Protein AF-A0A6V7K295-F1 (afdb_monomer_lite)

Radius of gyration: 16.19 Å; chains: 1; bounding box: 48×36×44 Å

Sequence (125 aa):
MDQLDNEYKKRPIVDDESVIKLVKKLYGFNVKSVKELNGYDDKNSLVICDEDFNNPNVEFVNKDGYVLKIMNSIDSRDIGLVEGQNEMMLYLQQQGVSCSVPVKNLEGNYYSLEILGEEDASKNV

pLDDT: mean 88.7, std 17.99, range [34.47, 98.44]

Organism: NCBI:txid1563983

Foldseek 3Di:
DPPPPPPDLQEDDDDPVRVQVCCCVWAFWHFPDWDWDDDDNKTKIFTATDQDGDAPQDDTADRSGDIDIGGTPPVLPVVVVVVVVQVVQVVCVVVVHDDDHQGATNVRDSDDDDDPDDPDPPPDD

InterPro domains:
  IPR011009 Protein kinase-like domain superfamily [SSF56112] (14-112)
  IPR050249 Pseudomonas-type Homoserine Kinase [PTHR21064] (2-118)

Structure (mmCIF, N/CA/C/O backbone):
data_AF-A0A6V7K295-F1
#
_entry.id   AF-A0A6V7K295-F1
#
loop_
_atom_site.group_PDB
_atom_site.id
_atom_site.type_symbol
_atom_site.label_atom_id
_atom_site.label_alt_id
_atom_site.label_comp_id
_atom_site.label_asym_id
_atom_site.label_entity_id
_atom_site.label_seq_id
_atom_site.pdbx_PDB_ins_code
_atom_site.Cartn_x
_atom_site.Cartn_y
_atom_site.Cartn_z
_atom_site.occupancy
_atom_site.B_iso_or_equiv
_atom_site.auth_seq_id
_atom_site.auth_comp_id
_atom_site.auth_asym_id
_atom_site.auth_atom_id
_atom_site.pdbx_PDB_model_num
ATOM 1 N N . MET A 1 1 ? 33.537 3.771 -18.036 1.00 47.03 1 MET A N 1
ATOM 2 C CA . MET A 1 1 ? 33.056 3.531 -16.663 1.00 47.03 1 MET A CA 1
ATOM 3 C C . MET A 1 1 ? 31.535 3.693 -16.669 1.00 47.03 1 MET A C 1
ATOM 5 O O . MET A 1 1 ? 31.023 4.400 -15.834 1.00 47.03 1 MET A O 1
ATOM 9 N N . ASP A 1 2 ? 30.844 3.081 -17.649 1.00 51.16 2 ASP A N 1
ATOM 10 C CA . ASP A 1 2 ? 29.454 3.435 -18.029 1.00 51.16 2 ASP A CA 1
ATOM 11 C C . ASP A 1 2 ? 28.689 2.251 -18.667 1.00 51.16 2 ASP A C 1
ATOM 13 O O . ASP A 1 2 ? 27.789 2.421 -1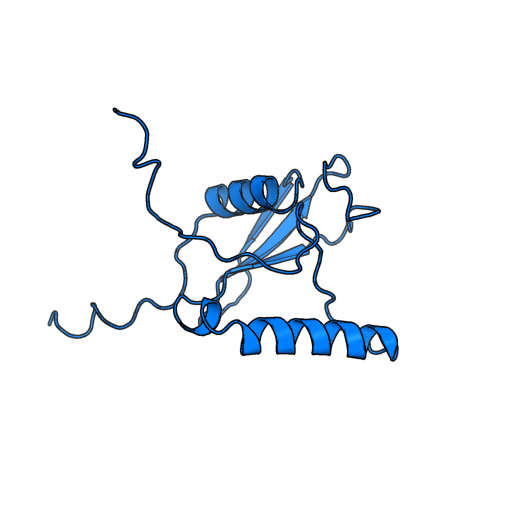9.482 1.00 51.16 2 ASP A O 1
ATOM 17 N N . GLN A 1 3 ? 29.067 1.010 -18.346 1.00 40.03 3 GLN A N 1
ATOM 18 C CA . GLN A 1 3 ? 28.335 -0.188 -18.801 1.00 40.03 3 GLN A CA 1
ATOM 19 C C . GLN A 1 3 ? 27.816 -1.056 -17.644 1.00 40.03 3 GLN A C 1
ATOM 21 O O . GLN A 1 3 ? 27.147 -2.048 -17.893 1.00 40.03 3 GLN A O 1
ATOM 26 N N . LEU A 1 4 ? 28.073 -0.666 -16.389 1.00 43.94 4 LEU A N 1
ATOM 27 C CA . LEU A 1 4 ? 27.568 -1.349 -15.187 1.00 43.94 4 LEU A CA 1
ATOM 28 C C . LEU A 1 4 ? 26.339 -0.657 -14.568 1.00 43.94 4 LEU A C 1
ATOM 30 O O . LEU A 1 4 ? 25.622 -1.280 -13.793 1.00 43.94 4 LEU A O 1
ATOM 34 N N . ASP A 1 5 ? 26.058 0.595 -14.939 1.00 45.16 5 ASP A N 1
ATOM 35 C CA . ASP A 1 5 ? 25.001 1.402 -14.307 1.00 45.16 5 ASP A CA 1
ATOM 36 C C . ASP A 1 5 ? 23.600 1.191 -14.904 1.00 45.16 5 ASP A C 1
ATOM 38 O O . ASP A 1 5 ? 22.606 1.546 -14.273 1.00 45.16 5 ASP A O 1
ATOM 42 N N . ASN A 1 6 ? 23.489 0.574 -16.086 1.00 46.88 6 ASN A N 1
ATOM 43 C CA . ASN A 1 6 ? 22.210 0.444 -16.800 1.00 46.88 6 ASN A CA 1
ATOM 44 C C . ASN A 1 6 ? 21.447 -0.867 -16.532 1.00 46.88 6 ASN A C 1
ATOM 46 O O . ASN A 1 6 ? 20.366 -1.059 -17.081 1.00 46.88 6 ASN A O 1
ATOM 50 N N . GLU A 1 7 ? 21.971 -1.760 -15.685 1.00 47.44 7 GLU A N 1
ATOM 51 C CA . GLU A 1 7 ? 21.375 -3.086 -15.434 1.00 47.44 7 GLU A CA 1
ATOM 52 C C . GLU A 1 7 ? 20.910 -3.298 -13.968 1.00 47.44 7 GLU A C 1
ATOM 54 O O . GLU A 1 7 ? 20.286 -4.309 -13.660 1.00 47.44 7 GLU A O 1
ATOM 59 N N . TYR A 1 8 ? 21.129 -2.350 -13.038 1.00 52.59 8 TYR A N 1
ATOM 60 C CA . TYR A 1 8 ? 21.048 -2.668 -11.594 1.00 52.59 8 TYR A CA 1
ATOM 61 C C . TYR A 1 8 ? 20.237 -1.735 -10.686 1.00 52.59 8 TYR A C 1
ATOM 63 O O . TYR A 1 8 ? 20.357 -1.834 -9.464 1.00 52.59 8 TYR A O 1
ATOM 71 N N . LYS A 1 9 ? 19.334 -0.890 -11.198 1.00 60.31 9 LYS A N 1
ATOM 72 C CA . LYS A 1 9 ? 18.391 -0.170 -10.314 1.00 60.31 9 LYS A CA 1
ATOM 73 C C . LYS A 1 9 ? 17.058 -0.909 -10.189 1.00 60.31 9 LYS A C 1
ATOM 75 O O . LYS A 1 9 ? 16.035 -0.494 -10.718 1.00 60.31 9 LYS A O 1
ATOM 80 N N . LYS A 1 10 ? 17.097 -2.050 -9.488 1.00 83.75 10 LYS A N 1
ATOM 81 C CA . LYS A 1 10 ? 15.905 -2.863 -9.173 1.00 83.75 10 LYS A CA 1
ATOM 82 C C . LYS A 1 10 ? 15.023 -2.196 -8.119 1.00 83.75 10 LYS A C 1
ATOM 84 O O . LYS A 1 10 ? 13.800 -2.291 -8.194 1.00 83.75 10 LYS A O 1
ATOM 89 N N . ARG A 1 11 ? 15.646 -1.512 -7.153 1.00 88.56 11 ARG A N 1
ATOM 90 C CA . ARG A 1 11 ? 14.939 -0.839 -6.063 1.00 88.56 11 ARG A CA 1
ATOM 91 C C . ARG A 1 11 ? 14.140 0.358 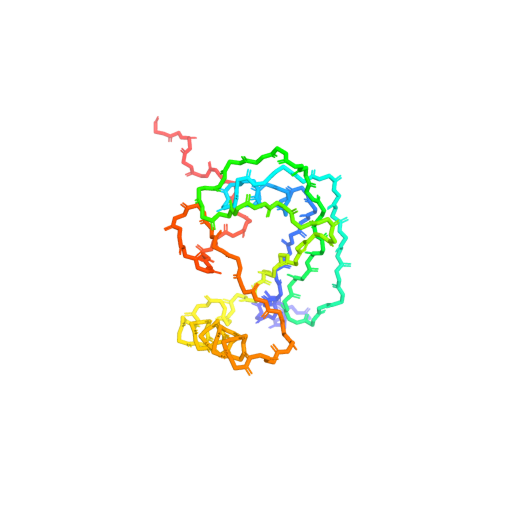-6.580 1.00 88.56 11 ARG A C 1
ATOM 93 O O . ARG A 1 11 ? 14.716 1.206 -7.267 1.00 88.56 11 ARG A O 1
ATOM 100 N N . PRO A 1 12 ? 12.853 0.475 -6.216 1.00 89.75 12 PRO A N 1
ATOM 101 C CA . PRO A 1 12 ? 12.023 1.584 -6.652 1.00 89.75 12 PRO A CA 1
ATOM 102 C C . PRO A 1 12 ? 12.500 2.896 -6.015 1.00 89.75 12 PRO A C 1
ATOM 104 O O . PRO A 1 12 ? 12.803 2.963 -4.820 1.00 89.75 12 PRO A O 1
ATOM 107 N N . ILE A 1 13 ? 12.550 3.953 -6.825 1.00 89.38 13 ILE A N 1
ATOM 108 C CA . ILE A 1 13 ? 12.849 5.317 -6.381 1.00 89.38 13 ILE A CA 1
ATOM 109 C C . ILE A 1 13 ? 11.525 6.060 -6.314 1.00 89.38 13 ILE A C 1
ATOM 111 O O . ILE A 1 13 ? 10.929 6.372 -7.339 1.00 89.38 13 ILE A O 1
ATOM 115 N N . VAL A 1 14 ? 11.055 6.294 -5.097 1.00 90.94 14 VAL A N 1
ATOM 116 C CA . VAL A 1 14 ? 9.747 6.890 -4.826 1.00 90.94 14 VAL A CA 1
ATOM 117 C C . VAL A 1 14 ? 9.930 7.859 -3.671 1.00 90.94 14 VAL A C 1
ATOM 119 O O . VAL A 1 14 ? 10.582 7.505 -2.684 1.00 90.94 14 VAL A O 1
ATOM 122 N N . ASP A 1 15 ? 9.417 9.074 -3.804 1.00 94.31 15 ASP A N 1
ATOM 123 C CA . ASP A 1 15 ? 9.407 10.064 -2.730 1.00 94.31 15 ASP A CA 1
ATOM 124 C C . ASP A 1 15 ? 8.163 9.919 -1.841 1.00 94.31 15 ASP A C 1
ATOM 126 O O . ASP A 1 15 ? 7.234 9.159 -2.134 1.00 94.31 15 ASP A O 1
ATOM 130 N N . ASP A 1 16 ? 8.154 10.635 -0.719 1.00 96.69 16 ASP A N 1
ATOM 131 C CA . ASP A 1 16 ? 7.054 10.562 0.242 1.00 96.69 16 ASP A CA 1
ATOM 132 C C . ASP A 1 16 ? 5.733 11.069 -0.360 1.00 96.69 16 ASP A C 1
ATOM 134 O O . ASP A 1 16 ? 4.671 10.536 -0.044 1.00 96.69 16 ASP A O 1
ATOM 138 N N . GLU A 1 17 ? 5.777 12.041 -1.279 1.00 96.31 17 GLU A N 1
ATOM 139 C CA . GLU A 1 17 ? 4.581 12.538 -1.969 1.00 96.31 17 GLU A CA 1
ATOM 140 C C . GLU A 1 17 ? 3.943 11.449 -2.840 1.00 96.31 17 GLU A C 1
ATOM 142 O O . GLU A 1 17 ? 2.727 11.240 -2.804 1.00 96.31 17 GLU A O 1
ATOM 147 N N . SER A 1 18 ? 4.756 10.703 -3.584 1.00 96.06 18 SER A N 1
ATOM 148 C CA . SER A 1 18 ? 4.298 9.578 -4.395 1.00 96.06 18 SER A CA 1
ATOM 149 C C . SER A 1 18 ? 3.764 8.440 -3.525 1.00 96.06 18 SER A C 1
ATOM 151 O O . SER A 1 18 ? 2.744 7.845 -3.869 1.00 96.06 18 SER A O 1
ATOM 153 N N . VAL A 1 19 ? 4.375 8.178 -2.362 1.00 97.75 19 VAL A N 1
ATOM 154 C CA . VAL A 1 19 ? 3.834 7.232 -1.366 1.00 97.75 19 VAL A CA 1
ATOM 155 C C . VAL A 1 19 ? 2.440 7.665 -0.905 1.00 97.75 19 VAL A C 1
ATOM 157 O O . VAL A 1 19 ? 1.517 6.851 -0.923 1.00 97.75 19 VAL A O 1
ATOM 160 N N . ILE A 1 20 ? 2.253 8.941 -0.553 1.00 98.19 20 ILE A N 1
ATOM 161 C CA . ILE A 1 20 ? 0.948 9.483 -0.140 1.00 98.19 20 ILE A CA 1
ATOM 162 C C . ILE A 1 20 ? -0.084 9.321 -1.263 1.00 98.19 20 ILE A C 1
ATOM 164 O O . ILE A 1 20 ? -1.193 8.837 -1.017 1.00 98.19 20 ILE A O 1
ATOM 168 N N . LYS A 1 21 ? 0.283 9.672 -2.504 1.00 97.50 21 LYS A N 1
ATOM 169 C CA . LYS A 1 21 ? -0.586 9.524 -3.683 1.00 97.50 21 LYS A CA 1
ATOM 170 C C . LYS A 1 21 ? -0.977 8.066 -3.919 1.00 97.50 21 LYS A C 1
ATOM 172 O O . LYS A 1 21 ? -2.154 7.798 -4.149 1.00 97.50 21 LYS A O 1
ATOM 177 N N . LEU A 1 22 ? -0.033 7.130 -3.823 1.00 98.06 22 LEU A N 1
ATOM 178 C CA . LEU A 1 22 ? -0.292 5.697 -3.988 1.00 98.06 22 LEU A CA 1
ATOM 179 C C . LEU A 1 22 ? -1.223 5.158 -2.902 1.00 98.06 22 LEU A C 1
ATOM 181 O O . LEU A 1 22 ? -2.198 4.482 -3.224 1.00 98.06 22 LEU A O 1
ATOM 185 N N . VAL A 1 23 ? -0.977 5.494 -1.632 1.00 98.25 23 VAL A N 1
ATOM 186 C CA . VAL A 1 23 ? -1.849 5.077 -0.522 1.00 98.25 23 VAL A CA 1
ATOM 187 C C . VAL A 1 23 ? -3.265 5.611 -0.723 1.00 98.25 23 VAL A C 1
ATOM 189 O O . VAL A 1 23 ? -4.230 4.853 -0.605 1.00 98.25 23 VAL A O 1
ATOM 192 N N . LYS A 1 24 ? -3.410 6.884 -1.104 1.00 98.12 24 LYS A N 1
ATOM 193 C CA . LYS A 1 24 ? -4.729 7.464 -1.361 1.00 98.12 24 LYS A CA 1
ATOM 194 C C . LYS A 1 24 ? -5.422 6.813 -2.558 1.00 98.12 24 LYS A C 1
ATOM 196 O O . LYS A 1 24 ? -6.596 6.465 -2.451 1.00 98.12 24 LYS A O 1
ATOM 201 N N . LYS A 1 25 ? -4.706 6.639 -3.674 1.00 97.94 25 LYS A N 1
ATOM 202 C CA . LYS A 1 25 ? -5.221 6.069 -4.930 1.00 97.94 25 LYS A CA 1
ATOM 203 C C . LYS A 1 25 ? -5.653 4.614 -4.762 1.00 97.94 25 LYS A C 1
ATOM 205 O O . LYS A 1 25 ? -6.729 4.255 -5.218 1.00 97.94 25 LYS A O 1
ATOM 210 N N . LEU A 1 26 ? -4.809 3.786 -4.148 1.00 98.38 26 LEU A N 1
ATOM 211 C CA . LEU A 1 26 ? -4.992 2.333 -4.122 1.00 98.38 26 LEU A CA 1
ATOM 212 C C . LEU A 1 26 ? -5.759 1.855 -2.895 1.00 98.38 26 LEU A C 1
ATOM 214 O O . LEU A 1 26 ? -6.468 0.859 -2.982 1.00 98.38 26 LEU A O 1
ATOM 218 N N . TYR A 1 27 ? -5.638 2.551 -1.763 1.00 98.25 27 TYR A N 1
ATOM 219 C CA . TYR A 1 27 ? -6.223 2.121 -0.491 1.00 98.25 27 TYR A CA 1
ATOM 220 C C . TYR A 1 27 ? -7.224 3.114 0.095 1.00 98.25 27 TYR A C 1
ATOM 222 O O . TYR A 1 27 ? -7.806 2.817 1.130 1.00 98.25 27 TYR A O 1
ATOM 230 N N . GLY A 1 28 ? -7.430 4.290 -0.506 1.00 98.00 28 GLY A N 1
ATOM 231 C CA . GLY A 1 28 ? -8.428 5.264 -0.050 1.00 98.00 28 GLY A CA 1
ATOM 232 C C . GLY A 1 28 ? -8.099 5.993 1.259 1.00 98.00 28 GLY A C 1
ATOM 233 O O . GLY A 1 28 ? -8.878 6.858 1.677 1.00 98.00 28 GLY A O 1
ATOM 234 N N . PHE A 1 29 ? -6.960 5.696 1.892 1.00 98.25 29 PHE A N 1
ATOM 235 C CA . PHE A 1 29 ? -6.544 6.323 3.147 1.00 98.25 29 PHE A CA 1
ATOM 236 C C . PHE A 1 29 ? -5.988 7.733 2.934 1.00 98.25 29 PHE A C 1
ATOM 238 O O . PHE A 1 29 ? -5.289 8.008 1.959 1.00 98.25 29 PHE A O 1
ATOM 245 N N . ASN A 1 30 ? -6.272 8.625 3.881 1.00 97.75 30 ASN A N 1
ATOM 246 C CA . ASN A 1 30 ? -5.603 9.918 3.995 1.00 97.75 30 ASN A CA 1
ATOM 247 C C . ASN A 1 30 ? -4.362 9.750 4.884 1.00 97.75 30 ASN A C 1
ATOM 249 O O . ASN A 1 30 ? -4.464 9.199 5.979 1.00 97.75 30 ASN A O 1
ATOM 253 N N . VAL A 1 31 ? -3.185 10.161 4.406 1.00 98.06 31 VAL A N 1
ATOM 254 C CA . VAL A 1 31 ? -1.906 9.964 5.110 1.00 98.06 31 VAL A CA 1
ATOM 255 C C . VAL A 1 31 ? -1.530 11.221 5.894 1.00 98.06 31 VAL A C 1
ATOM 257 O O . VAL A 1 31 ? -1.418 12.300 5.318 1.00 98.06 31 VAL A O 1
ATOM 260 N N . LYS A 1 32 ? -1.271 11.060 7.195 1.00 97.44 32 LYS A N 1
ATOM 261 C CA . LYS A 1 32 ? -0.758 12.096 8.105 1.00 97.44 32 LYS A CA 1
ATOM 262 C C . LYS A 1 32 ? 0.756 12.229 8.046 1.00 97.44 32 LYS A C 1
ATOM 264 O O . LYS A 1 32 ? 1.285 13.333 8.123 1.00 97.44 32 LYS A O 1
ATOM 269 N N . SER A 1 33 ? 1.461 11.102 7.989 1.00 97.88 33 SER A N 1
ATOM 270 C CA . SER A 1 33 ? 2.921 11.081 7.958 1.00 97.88 33 SER A CA 1
ATOM 271 C C . SER A 1 33 ? 3.456 9.839 7.263 1.00 97.88 33 SER A C 1
ATOM 273 O O . SER A 1 33 ? 2.824 8.780 7.259 1.00 97.88 33 SER A O 1
ATOM 275 N N . VAL A 1 34 ? 4.646 9.998 6.687 1.00 98.44 34 VAL A N 1
ATOM 276 C CA . VAL A 1 34 ? 5.421 8.941 6.043 1.00 98.44 34 VAL A CA 1
ATOM 277 C C . VAL A 1 34 ? 6.789 8.882 6.709 1.00 98.44 34 VAL A C 1
ATOM 279 O O . VAL A 1 34 ? 7.378 9.913 7.038 1.00 98.44 34 VAL A O 1
ATOM 282 N N . LYS A 1 35 ? 7.292 7.670 6.931 1.00 98.00 35 LYS A N 1
ATOM 283 C CA . LYS A 1 35 ? 8.667 7.427 7.362 1.00 98.00 35 LYS A CA 1
ATOM 284 C C . LYS A 1 35 ? 9.225 6.230 6.607 1.00 98.00 35 LYS A C 1
ATOM 286 O O . LYS A 1 35 ? 8.745 5.112 6.793 1.00 98.00 35 LYS A O 1
ATOM 291 N N . GLU A 1 36 ? 10.260 6.446 5.799 1.00 96.62 36 GLU A N 1
ATOM 292 C CA . GLU A 1 36 ? 10.984 5.342 5.166 1.00 96.62 36 GLU A CA 1
ATOM 293 C C . GLU A 1 36 ? 11.603 4.426 6.235 1.00 96.62 36 GLU A C 1
ATOM 295 O O . GLU A 1 36 ? 12.202 4.872 7.220 1.00 96.62 36 GLU A O 1
ATOM 300 N N . LEU A 1 37 ? 11.413 3.125 6.046 1.00 96.44 37 LEU A N 1
ATOM 301 C CA . LEU A 1 37 ? 11.999 2.062 6.846 1.00 96.44 37 LEU A CA 1
ATOM 302 C C . LEU A 1 37 ? 13.193 1.465 6.103 1.00 96.44 37 LEU A C 1
ATOM 304 O O . LEU A 1 37 ? 13.310 1.560 4.881 1.00 96.44 37 LEU A O 1
ATOM 308 N N . ASN A 1 38 ? 14.065 0.785 6.845 1.00 91.88 38 ASN A N 1
ATOM 309 C CA . ASN A 1 38 ? 15.168 0.056 6.236 1.00 91.88 38 ASN A CA 1
ATOM 310 C C . ASN A 1 38 ? 14.621 -0.992 5.251 1.00 91.88 38 ASN A C 1
ATOM 312 O O . ASN A 1 38 ? 13.799 -1.841 5.600 1.00 91.88 38 ASN A O 1
ATOM 316 N N . GLY A 1 39 ? 15.101 -0.925 4.016 1.00 85.06 39 GLY A N 1
ATOM 317 C CA . GLY A 1 39 ? 14.823 -1.875 2.948 1.00 85.06 39 GLY A CA 1
ATOM 318 C C . GLY A 1 39 ? 16.108 -2.134 2.177 1.00 85.06 39 GLY A C 1
ATOM 319 O O . GLY A 1 39 ? 16.977 -1.259 2.127 1.00 85.06 39 GLY A O 1
ATOM 320 N N . TYR A 1 40 ? 16.252 -3.339 1.631 1.00 86.06 40 TYR A N 1
ATOM 321 C CA . TYR A 1 40 ? 17.378 -3.682 0.767 1.00 86.06 40 TYR A CA 1
ATOM 322 C C . TYR A 1 40 ? 16.995 -3.401 -0.689 1.00 86.06 40 TYR A C 1
ATOM 324 O O . TYR A 1 40 ? 17.241 -2.292 -1.168 1.00 86.06 40 TYR A O 1
ATOM 332 N N . ASP A 1 41 ? 16.295 -4.344 -1.324 1.00 90.19 41 ASP A N 1
ATOM 333 C CA . ASP A 1 41 ? 15.818 -4.224 -2.707 1.00 90.19 41 ASP A CA 1
ATOM 334 C C . ASP A 1 41 ? 14.436 -3.568 -2.817 1.00 90.19 41 ASP A C 1
ATOM 336 O O . ASP A 1 41 ? 14.119 -2.967 -3.837 1.00 90.19 41 ASP A O 1
ATOM 340 N N . ASP A 1 42 ? 13.630 -3.619 -1.760 1.00 93.50 42 ASP A N 1
ATOM 341 C CA . ASP A 1 42 ? 12.295 -3.021 -1.728 1.00 93.50 42 ASP A CA 1
ATOM 342 C C . ASP A 1 42 ? 12.315 -1.654 -1.032 1.00 93.50 42 ASP A C 1
ATOM 344 O O . ASP A 1 42 ? 13.184 -1.371 -0.195 1.00 93.50 42 ASP A O 1
ATOM 348 N N . LYS A 1 43 ? 11.317 -0.814 -1.327 1.00 94.50 43 LYS A N 1
ATOM 349 C CA . LYS A 1 43 ? 11.054 0.408 -0.556 1.00 94.50 43 LYS A CA 1
ATOM 350 C C . LYS A 1 43 ? 9.894 0.167 0.405 1.00 94.50 43 LYS A C 1
ATOM 352 O O . LYS A 1 43 ? 8.774 -0.093 -0.020 1.00 94.50 43 LYS A O 1
ATOM 357 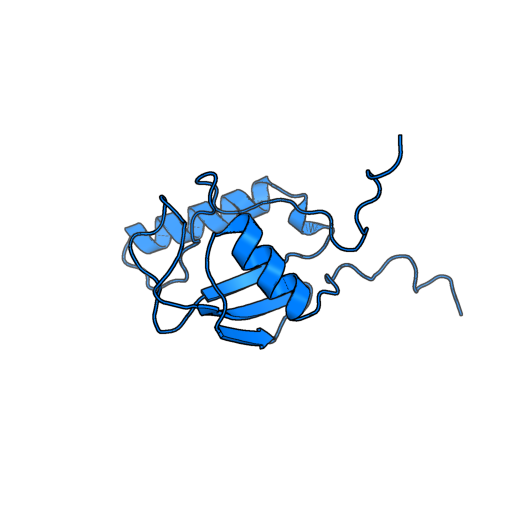N N . ASN A 1 44 ? 10.178 0.262 1.701 1.00 97.19 44 ASN A N 1
ATOM 358 C CA . ASN A 1 44 ? 9.202 0.095 2.773 1.00 97.19 44 ASN A CA 1
ATOM 359 C C . ASN A 1 44 ? 8.970 1.446 3.449 1.00 97.19 44 ASN A C 1
ATOM 361 O O . ASN A 1 44 ? 9.926 2.061 3.919 1.00 97.19 44 ASN A O 1
ATOM 365 N N . SER A 1 45 ? 7.720 1.880 3.551 1.00 98.12 45 SER A N 1
ATOM 366 C CA . SER A 1 45 ? 7.360 3.136 4.208 1.00 98.12 45 SER A CA 1
ATOM 367 C C . SER A 1 45 ? 6.306 2.888 5.277 1.00 98.12 45 SER A C 1
ATOM 369 O O . SER A 1 45 ? 5.240 2.354 4.980 1.00 98.12 45 SER A O 1
ATOM 371 N N . LEU A 1 46 ? 6.588 3.296 6.514 1.00 98.38 46 LEU A N 1
ATOM 372 C CA . LEU A 1 46 ? 5.571 3.402 7.555 1.00 98.38 46 LEU A CA 1
ATOM 373 C C . LEU A 1 46 ? 4.681 4.603 7.234 1.00 98.38 46 LEU A C 1
ATOM 375 O O . LEU A 1 46 ? 5.187 5.717 7.081 1.00 98.38 46 LEU A O 1
ATOM 379 N N . VAL A 1 47 ? 3.376 4.375 7.153 1.00 98.44 47 VAL A N 1
ATOM 380 C CA . VAL A 1 47 ? 2.368 5.403 6.897 1.00 98.44 47 VAL A CA 1
ATOM 381 C C . VAL A 1 47 ? 1.377 5.453 8.053 1.00 98.44 47 VAL A C 1
ATOM 383 O O . VAL A 1 47 ? 0.797 4.437 8.435 1.00 98.44 47 VAL A O 1
ATOM 386 N N . ILE A 1 48 ? 1.196 6.642 8.624 1.00 98.38 48 ILE A N 1
ATOM 387 C CA . ILE A 1 48 ? 0.166 6.903 9.635 1.00 98.38 48 ILE A CA 1
ATOM 388 C C . ILE A 1 48 ? -1.002 7.592 8.939 1.00 98.38 48 ILE A C 1
ATOM 390 O O . ILE A 1 48 ? -0.786 8.562 8.213 1.00 98.38 48 ILE A O 1
ATOM 394 N N . CYS A 1 49 ? -2.227 7.116 9.158 1.00 97.75 49 CYS A N 1
ATOM 395 C CA . CYS A 1 49 ? -3.416 7.587 8.446 1.00 97.75 49 CYS A CA 1
ATOM 396 C C . CYS A 1 49 ? -4.418 8.315 9.361 1.00 97.75 49 CYS A C 1
ATOM 398 O O . CYS A 1 49 ? -4.394 8.174 10.588 1.00 97.75 49 CYS A O 1
ATOM 400 N N . ASP A 1 50 ? -5.287 9.131 8.766 1.00 96.50 50 ASP A N 1
ATOM 401 C CA . ASP A 1 50 ? -6.485 9.655 9.429 1.00 96.50 50 ASP A CA 1
ATOM 402 C C . ASP A 1 50 ? -7.530 8.559 9.652 1.00 96.50 50 ASP A C 1
ATOM 404 O O . ASP A 1 50 ? -7.568 7.571 8.928 1.00 96.50 50 ASP A O 1
ATOM 408 N N . GLU A 1 51 ? -8.401 8.761 10.646 1.00 95.12 51 GLU A N 1
ATOM 409 C CA . GLU A 1 51 ? -9.558 7.886 10.881 1.00 95.12 51 GLU A CA 1
ATOM 410 C C . GLU A 1 51 ? -10.636 8.046 9.797 1.00 95.12 51 GLU A C 1
ATOM 412 O O . GLU A 1 51 ? -11.462 7.155 9.631 1.00 95.12 51 GLU A O 1
ATOM 417 N N . ASP A 1 52 ? -10.621 9.156 9.049 1.00 94.56 52 ASP A N 1
ATOM 418 C CA . ASP A 1 52 ? -11.447 9.344 7.856 1.00 94.56 52 ASP A CA 1
ATOM 419 C C . ASP A 1 52 ? -10.772 8.694 6.640 1.00 94.56 52 ASP A C 1
ATOM 421 O O . ASP A 1 52 ? -9.658 9.067 6.249 1.00 94.56 52 ASP A O 1
ATOM 425 N N . PHE A 1 53 ? -11.446 7.717 6.035 1.00 95.88 53 PHE A N 1
ATOM 426 C CA . PHE A 1 53 ? -10.962 6.992 4.866 1.00 95.88 53 PHE A CA 1
ATOM 427 C C . PHE A 1 53 ? -12.106 6.473 4.000 1.00 95.88 53 PHE A C 1
ATOM 429 O O . PHE A 1 53 ? -13.245 6.349 4.440 1.00 95.88 53 PHE A O 1
ATOM 436 N N . ASN A 1 54 ? -11.784 6.137 2.752 1.00 95.44 54 ASN A N 1
ATOM 437 C CA . ASN A 1 54 ? -12.754 5.613 1.797 1.00 95.44 54 ASN A CA 1
ATOM 438 C C . ASN A 1 54 ? -12.292 4.261 1.247 1.00 95.44 54 ASN A C 1
ATOM 440 O O . ASN A 1 54 ? -11.846 4.200 0.108 1.00 95.44 54 ASN A O 1
ATOM 444 N N . ASN A 1 55 ? -12.352 3.200 2.059 1.00 97.31 55 ASN A N 1
ATOM 445 C CA . ASN A 1 55 ? -12.050 1.833 1.626 1.00 97.31 55 ASN A CA 1
ATOM 446 C C . ASN A 1 55 ? -13.106 0.856 2.159 1.00 97.31 55 ASN A C 1
ATOM 448 O O . ASN A 1 55 ? -13.120 0.591 3.359 1.00 97.31 55 ASN A O 1
ATOM 452 N N . PRO A 1 56 ? -13.967 0.284 1.299 1.00 97.19 56 PRO A N 1
ATOM 453 C CA . PRO A 1 56 ? -15.036 -0.609 1.745 1.00 97.19 56 PRO A CA 1
ATOM 454 C C . PRO A 1 56 ? -14.527 -1.960 2.270 1.00 97.19 56 PRO A C 1
ATOM 456 O O . PRO A 1 56 ? -15.297 -2.707 2.867 1.00 97.19 56 PRO A O 1
ATOM 459 N N . ASN A 1 57 ? -13.250 -2.288 2.049 1.00 97.56 57 ASN A N 1
ATOM 460 C CA . ASN A 1 57 ? -12.642 -3.557 2.449 1.00 97.56 57 ASN A CA 1
ATOM 461 C C . ASN A 1 57 ? -11.907 -3.479 3.798 1.00 97.56 57 ASN A C 1
ATOM 463 O O . ASN A 1 57 ? -11.270 -4.455 4.198 1.00 97.56 57 ASN A O 1
ATOM 467 N N . VAL A 1 58 ? -11.952 -2.329 4.479 1.00 95.81 58 VAL A N 1
ATOM 468 C CA . VAL A 1 58 ? -11.282 -2.093 5.763 1.00 95.81 58 VAL A CA 1
ATOM 469 C C . VAL A 1 58 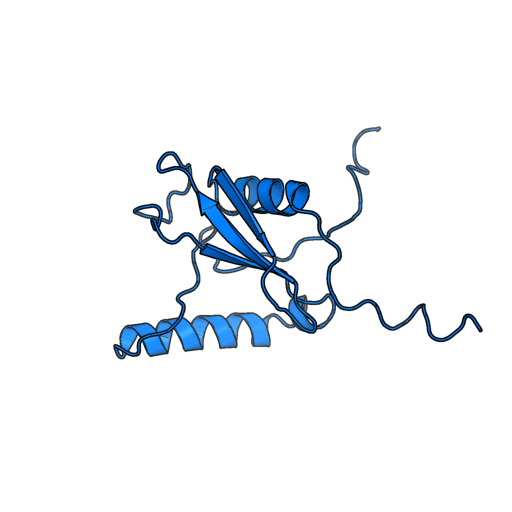? -12.291 -1.547 6.768 1.00 95.81 58 VAL A C 1
ATOM 471 O O . VAL A 1 58 ? -12.998 -0.589 6.484 1.00 95.81 58 VAL A O 1
ATOM 474 N N . GLU A 1 59 ? -12.352 -2.150 7.955 1.00 95.00 59 GLU A N 1
ATOM 475 C CA . GLU A 1 59 ? -13.319 -1.763 8.992 1.00 95.00 59 GLU A CA 1
ATOM 476 C C . GLU A 1 59 ? -12.888 -0.516 9.772 1.00 95.00 59 GLU A C 1
ATOM 478 O O . GLU A 1 59 ? -13.714 0.326 10.116 1.00 95.00 59 GLU A O 1
ATOM 483 N N . PHE A 1 60 ? -11.593 -0.393 10.063 1.00 95.00 60 PHE A N 1
ATOM 484 C CA . PHE A 1 60 ? -11.029 0.723 10.815 1.00 95.00 60 PHE A CA 1
ATOM 485 C C . PHE A 1 60 ? -9.558 0.946 10.458 1.00 95.00 60 PHE A C 1
ATOM 487 O O . PHE A 1 60 ? -8.846 0.028 10.042 1.00 95.00 60 PHE A O 1
ATOM 494 N N . VAL A 1 61 ? -9.089 2.174 10.676 1.00 95.06 61 VAL A N 1
ATOM 495 C CA . VAL A 1 61 ? -7.677 2.531 10.524 1.00 95.06 61 VAL A CA 1
ATOM 496 C C . VAL A 1 61 ? -6.891 2.130 11.770 1.00 95.06 61 VAL A C 1
ATOM 498 O O . VAL A 1 61 ? -7.284 2.443 12.895 1.00 95.06 61 VAL A O 1
ATOM 501 N N . ASN A 1 62 ? -5.763 1.441 11.583 1.00 94.19 62 ASN A N 1
ATOM 502 C CA . ASN A 1 62 ? -4.876 1.095 12.689 1.00 94.19 62 ASN A CA 1
ATOM 503 C C . ASN A 1 62 ? -4.123 2.345 13.179 1.00 94.19 62 ASN A C 1
ATOM 505 O O . ASN A 1 62 ? -3.494 3.051 12.390 1.00 94.19 62 ASN A O 1
ATOM 509 N N . LYS A 1 63 ? -4.160 2.600 14.493 1.00 93.81 63 LYS A N 1
ATOM 510 C CA . LYS A 1 63 ? -3.495 3.748 15.134 1.00 93.81 63 LYS A CA 1
ATOM 511 C C . LYS A 1 63 ? -1.972 3.702 15.022 1.00 93.81 63 LYS A C 1
ATOM 513 O O . LYS A 1 63 ? -1.349 4.759 14.971 1.00 93.81 63 LYS A O 1
ATOM 518 N N . ASP A 1 64 ? -1.401 2.504 14.939 1.00 95.50 64 ASP A N 1
ATOM 519 C CA . ASP A 1 64 ? 0.038 2.300 14.742 1.00 95.50 64 ASP A CA 1
ATOM 520 C C . ASP A 1 64 ? 0.445 2.408 13.260 1.00 95.50 64 ASP A C 1
ATOM 522 O O . ASP A 1 64 ? 1.631 2.386 12.928 1.00 95.50 64 ASP A O 1
ATOM 526 N N . GLY A 1 65 ? -0.536 2.578 12.367 1.00 96.44 65 GLY A N 1
ATOM 527 C CA . GLY A 1 65 ? -0.345 2.755 10.935 1.00 96.44 65 GLY A CA 1
ATOM 528 C C . GLY A 1 65 ? -0.151 1.457 10.158 1.00 96.44 65 GLY A C 1
ATOM 529 O O . GLY A 1 65 ? -0.515 0.365 10.599 1.00 96.44 65 GLY A O 1
ATOM 530 N N . TYR A 1 66 ? 0.410 1.607 8.960 1.00 98.06 66 TYR A N 1
ATOM 531 C CA . TYR A 1 66 ? 0.627 0.534 7.992 1.00 98.06 66 TYR A CA 1
ATOM 532 C C . TYR A 1 66 ? 2.023 0.619 7.390 1.00 98.06 66 TYR A C 1
ATOM 534 O O . TYR A 1 66 ? 2.642 1.680 7.374 1.00 98.06 66 TYR A O 1
ATOM 542 N N . VAL A 1 67 ? 2.502 -0.485 6.824 1.00 98.12 67 VAL A N 1
ATOM 543 C CA . VAL A 1 67 ? 3.701 -0.475 5.983 1.00 98.12 67 VAL A CA 1
ATOM 544 C C . VAL A 1 67 ? 3.271 -0.575 4.525 1.00 98.12 67 VAL A C 1
ATOM 546 O O . VAL A 1 67 ? 2.755 -1.610 4.109 1.00 98.12 67 VAL A O 1
ATOM 549 N N . LEU A 1 68 ? 3.505 0.479 3.741 1.00 98.06 68 LEU A N 1
ATOM 550 C CA . LEU A 1 68 ? 3.464 0.377 2.286 1.00 98.06 68 LEU A CA 1
ATOM 551 C C . LEU A 1 68 ? 4.790 -0.221 1.820 1.00 98.06 68 LEU A C 1
ATOM 553 O O . LEU A 1 68 ? 5.847 0.391 1.983 1.00 98.06 68 LEU A O 1
ATOM 557 N N . LYS A 1 69 ? 4.721 -1.405 1.224 1.00 97.50 69 LYS A N 1
ATOM 558 C CA . LYS A 1 69 ? 5.857 -2.054 0.581 1.00 97.50 69 LYS A CA 1
ATOM 559 C C . LYS A 1 69 ? 5.734 -1.909 -0.932 1.00 97.50 69 LYS A C 1
ATOM 561 O O . LYS A 1 69 ? 4.773 -2.389 -1.523 1.00 97.50 69 LYS A O 1
ATOM 566 N N . ILE A 1 70 ? 6.724 -1.277 -1.549 1.00 97.06 70 ILE A N 1
ATOM 567 C CA . ILE A 1 70 ? 6.883 -1.206 -3.000 1.00 97.06 70 ILE A CA 1
ATOM 568 C C . ILE A 1 70 ? 8.013 -2.164 -3.356 1.00 97.06 70 ILE A C 1
ATOM 570 O O . ILE A 1 70 ? 9.174 -1.933 -3.003 1.00 97.06 70 ILE A O 1
ATOM 574 N N . MET A 1 71 ? 7.649 -3.270 -3.998 1.00 95.50 71 MET A N 1
ATOM 575 C CA . MET A 1 71 ? 8.602 -4.306 -4.378 1.00 95.50 71 MET A CA 1
ATOM 576 C C . MET A 1 71 ? 9.525 -3.826 -5.495 1.00 95.50 71 MET A C 1
ATOM 578 O O . MET A 1 71 ? 9.172 -2.951 -6.291 1.00 95.50 71 MET A O 1
ATOM 582 N N . ASN A 1 72 ? 10.715 -4.414 -5.553 1.00 93.62 72 ASN A N 1
ATOM 583 C CA . ASN A 1 72 ? 11.637 -4.195 -6.655 1.00 93.62 72 ASN A CA 1
ATOM 584 C C . ASN A 1 72 ? 11.027 -4.572 -8.015 1.00 93.62 72 ASN A C 1
ATOM 586 O O . ASN A 1 72 ? 10.082 -5.359 -8.126 1.00 93.62 72 ASN A O 1
ATOM 590 N N . SER A 1 73 ? 11.578 -3.990 -9.076 1.00 91.69 73 SER A N 1
ATOM 591 C CA . SER A 1 73 ? 11.008 -4.106 -10.416 1.00 91.69 73 SER A CA 1
ATOM 592 C C . SER A 1 73 ? 11.011 -5.540 -10.962 1.00 91.69 73 SER A C 1
ATOM 594 O O . SER A 1 73 ? 10.192 -5.853 -11.819 1.00 91.69 73 SER A O 1
ATOM 596 N N . ILE A 1 74 ? 11.878 -6.434 -10.486 1.00 91.56 74 ILE A N 1
ATOM 597 C CA . ILE A 1 74 ? 11.909 -7.821 -10.967 1.00 91.56 74 ILE A CA 1
ATOM 598 C C . ILE A 1 74 ? 10.863 -8.653 -10.231 1.00 91.56 74 ILE A C 1
ATOM 600 O O . ILE A 1 74 ? 9.970 -9.209 -10.869 1.00 91.56 74 ILE A O 1
ATOM 604 N N . ASP A 1 75 ? 10.921 -8.669 -8.901 1.00 92.94 75 ASP A N 1
ATOM 605 C CA . ASP A 1 75 ? 10.070 -9.546 -8.091 1.00 92.94 75 ASP A CA 1
ATOM 606 C C . ASP A 1 75 ? 8.603 -9.107 -8.101 1.00 92.94 75 ASP A C 1
ATOM 608 O O . ASP A 1 75 ? 7.711 -9.939 -7.977 1.00 92.94 75 ASP A O 1
ATOM 612 N N . SER A 1 76 ? 8.324 -7.816 -8.321 1.00 94.19 76 SER A N 1
ATOM 613 C CA . SER A 1 76 ? 6.944 -7.317 -8.462 1.00 94.19 76 SER A CA 1
ATOM 614 C C . SER A 1 76 ? 6.183 -7.929 -9.645 1.00 94.19 76 SER A C 1
ATOM 616 O O . SER A 1 76 ? 4.957 -7.856 -9.681 1.00 94.19 76 SER A O 1
ATOM 618 N N . ARG A 1 77 ? 6.885 -8.533 -10.614 1.00 94.75 77 ARG A N 1
ATOM 619 C CA . ARG A 1 77 ? 6.284 -9.204 -11.780 1.00 94.75 77 ARG A CA 1
ATOM 620 C C . ARG A 1 77 ? 6.086 -10.705 -11.575 1.00 94.75 77 ARG A C 1
ATOM 622 O O . ARG A 1 77 ? 5.407 -11.331 -12.386 1.00 94.75 77 ARG A O 1
ATOM 629 N N . ASP A 1 78 ? 6.642 -11.276 -10.510 1.00 96.38 78 ASP A N 1
ATOM 630 C CA . ASP A 1 78 ? 6.390 -12.664 -10.132 1.00 96.38 78 ASP A CA 1
ATOM 631 C C . ASP A 1 78 ? 5.134 -12.740 -9.256 1.00 96.38 78 ASP A C 1
ATOM 633 O O . ASP A 1 78 ? 5.176 -12.676 -8.028 1.00 96.38 78 ASP A O 1
ATOM 637 N N . ILE A 1 79 ? 3.982 -12.859 -9.914 1.00 95.56 79 ILE A N 1
ATOM 638 C CA . ILE A 1 79 ? 2.683 -12.904 -9.234 1.00 95.56 79 ILE A CA 1
ATOM 639 C C . ILE A 1 79 ? 2.574 -14.107 -8.292 1.00 95.56 79 ILE A C 1
ATOM 641 O O . ILE A 1 79 ? 2.042 -13.968 -7.194 1.00 95.56 79 ILE A O 1
ATOM 645 N N . GLY A 1 80 ? 3.137 -15.260 -8.669 1.00 97.62 80 GLY A N 1
ATOM 646 C CA . GLY A 1 80 ? 3.099 -16.458 -7.829 1.00 97.62 80 GLY A CA 1
ATOM 647 C C . GLY A 1 80 ? 3.865 -16.266 -6.520 1.00 97.62 80 GLY A C 1
ATOM 648 O O . GLY A 1 80 ? 3.414 -16.722 -5.466 1.00 97.62 80 GLY A O 1
ATOM 649 N N . LEU A 1 81 ? 4.985 -15.537 -6.560 1.00 95.81 81 LEU A N 1
ATOM 650 C CA . LEU A 1 81 ? 5.720 -15.144 -5.358 1.00 95.81 81 LEU A CA 1
ATOM 651 C C . LEU A 1 81 ? 4.885 -14.220 -4.457 1.00 95.81 81 LEU A C 1
ATOM 653 O O . LEU A 1 81 ? 4.821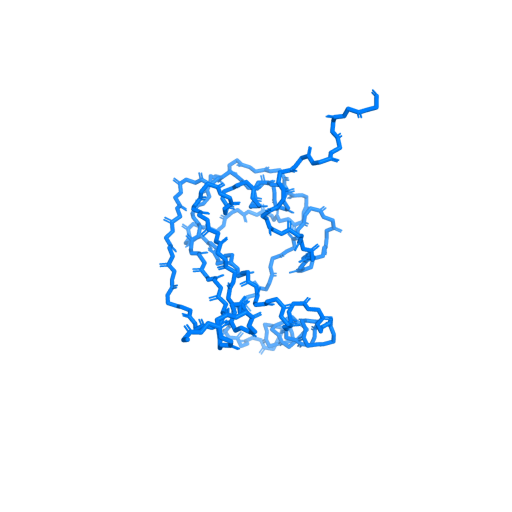 -14.448 -3.247 1.00 95.81 81 LEU A O 1
ATOM 657 N N . VAL A 1 82 ? 4.242 -13.198 -5.029 1.00 96.38 82 VAL A N 1
ATOM 658 C CA . VAL A 1 82 ? 3.441 -12.214 -4.276 1.00 96.38 82 VAL A CA 1
ATOM 659 C C . VAL A 1 82 ? 2.211 -12.863 -3.639 1.00 96.38 82 VAL A C 1
ATOM 661 O O . VAL A 1 82 ? 1.959 -12.682 -2.444 1.00 96.38 82 VAL A O 1
ATOM 664 N N . GLU A 1 83 ? 1.461 -13.649 -4.410 1.00 97.06 83 GLU A N 1
ATOM 665 C CA . GLU A 1 83 ? 0.300 -14.393 -3.920 1.00 97.06 83 GLU A CA 1
ATOM 666 C C . GLU A 1 83 ? 0.714 -15.395 -2.842 1.00 97.06 83 GLU A C 1
ATOM 668 O O . GLU A 1 83 ? 0.136 -15.397 -1.757 1.00 97.06 83 GLU A O 1
ATOM 673 N N . GLY A 1 84 ? 1.775 -16.173 -3.076 1.00 97.81 84 GLY A N 1
ATOM 674 C CA . GLY A 1 84 ? 2.279 -17.137 -2.099 1.00 97.81 84 GLY A CA 1
ATOM 675 C C . GLY A 1 84 ? 2.690 -16.492 -0.771 1.00 97.81 84 GLY A C 1
ATOM 676 O O . GLY A 1 84 ? 2.394 -17.035 0.295 1.00 97.81 84 GLY A O 1
ATOM 677 N N . GLN A 1 85 ? 3.327 -15.316 -0.808 1.00 96.06 85 GLN A N 1
ATOM 678 C CA . GLN A 1 85 ? 3.654 -14.554 0.403 1.00 96.06 85 GLN A CA 1
ATOM 679 C C . GLN A 1 85 ? 2.396 -14.079 1.146 1.00 96.06 85 GLN A C 1
ATOM 681 O O . GLN A 1 85 ? 2.325 -14.218 2.369 1.00 96.06 85 GLN A O 1
ATOM 686 N N . ASN A 1 86 ? 1.398 -13.557 0.429 1.00 97.38 86 ASN A N 1
ATOM 687 C CA . ASN A 1 86 ? 0.141 -13.101 1.027 1.00 97.38 86 ASN A CA 1
ATOM 688 C C . ASN A 1 86 ? -0.663 -14.253 1.641 1.00 97.38 86 ASN A C 1
ATOM 690 O O . ASN A 1 86 ? -1.054 -14.167 2.806 1.00 97.38 86 ASN A O 1
ATOM 694 N N . GLU A 1 87 ? -0.847 -15.348 0.904 1.00 97.62 87 GLU A N 1
ATOM 695 C CA . GLU A 1 87 ? -1.565 -16.537 1.378 1.00 97.62 87 GLU A CA 1
ATOM 696 C C . GLU A 1 87 ? -0.893 -17.150 2.610 1.00 97.62 87 GLU A C 1
ATOM 698 O O . GLU A 1 87 ? -1.564 -17.542 3.565 1.00 97.62 87 GLU A O 1
ATOM 703 N N . MET A 1 88 ? 0.442 -17.160 2.650 1.00 97.94 88 MET A N 1
ATOM 704 C CA . MET A 1 88 ? 1.185 -17.615 3.823 1.00 97.94 88 MET A CA 1
ATOM 705 C C . MET A 1 88 ? 0.902 -16.748 5.056 1.00 97.94 88 MET A C 1
ATOM 707 O O . MET A 1 88 ? 0.638 -17.291 6.128 1.00 97.94 88 MET A O 1
ATOM 711 N N . MET A 1 89 ? 0.929 -15.416 4.922 1.00 97.81 89 MET A N 1
ATOM 712 C CA . MET A 1 89 ? 0.621 -14.500 6.031 1.00 97.81 89 MET A CA 1
ATOM 713 C C . MET A 1 89 ? -0.815 -14.684 6.536 1.00 97.81 89 MET A C 1
ATOM 715 O O . MET A 1 89 ? -1.041 -14.759 7.744 1.00 97.81 89 MET A O 1
ATOM 719 N N . LEU A 1 90 ? -1.778 -14.814 5.621 1.00 97.56 90 LEU A N 1
ATOM 720 C CA . LEU A 1 90 ? -3.184 -15.042 5.961 1.00 97.56 90 LEU A CA 1
ATOM 721 C C . LEU A 1 90 ? -3.382 -16.388 6.667 1.00 97.56 90 LEU A C 1
ATOM 723 O O . LEU A 1 90 ? -4.080 -16.455 7.680 1.00 97.56 90 LEU A O 1
ATOM 727 N N . TYR A 1 91 ? -2.734 -17.450 6.186 1.00 98.06 91 TYR A N 1
ATOM 728 C CA . TYR A 1 91 ? -2.778 -18.759 6.833 1.00 98.06 91 TYR A CA 1
ATOM 729 C C . TYR A 1 91 ? -2.185 -18.712 8.247 1.00 98.06 91 TYR A C 1
ATOM 731 O O . TYR A 1 91 ? -2.809 -19.193 9.193 1.00 98.06 91 TYR A O 1
ATOM 739 N N . LEU A 1 92 ? -1.011 -18.096 8.420 1.00 98.12 92 LEU A N 1
ATOM 740 C CA . LEU A 1 92 ? -0.364 -17.955 9.729 1.00 98.12 92 LEU A CA 1
ATOM 741 C C . LEU A 1 92 ? -1.256 -17.202 10.725 1.00 98.12 92 LEU A C 1
ATOM 743 O O . LEU A 1 92 ? -1.432 -17.665 11.855 1.00 98.12 92 LEU A O 1
ATOM 747 N N . GLN A 1 93 ? -1.884 -16.109 10.287 1.00 97.19 93 GLN A N 1
ATOM 748 C CA . GLN A 1 93 ? -2.847 -15.368 11.098 1.00 97.19 93 GLN A CA 1
ATOM 749 C C . GLN A 1 93 ? -4.025 -16.256 11.535 1.00 97.19 93 GLN A C 1
ATOM 751 O O . GLN A 1 93 ? -4.399 -16.245 12.708 1.00 97.19 93 GLN A O 1
ATOM 756 N N . GLN A 1 94 ? -4.589 -17.056 10.621 1.00 97.31 94 GLN A N 1
ATOM 757 C CA . GLN A 1 94 ? -5.687 -17.985 10.932 1.00 97.31 94 GLN A CA 1
ATOM 758 C C . GLN A 1 94 ? -5.284 -19.053 11.957 1.00 97.31 94 GLN A C 1
ATOM 760 O O . GLN A 1 94 ? -6.123 -19.499 12.737 1.00 97.31 94 GLN A O 1
ATOM 765 N N . GLN A 1 95 ? -4.006 -19.439 11.992 1.00 98.12 95 GLN A N 1
ATOM 766 C CA . GLN A 1 95 ? -3.463 -20.358 12.998 1.00 98.12 95 GLN A CA 1
ATOM 767 C C . GLN A 1 95 ? -3.108 -19.669 14.330 1.00 98.12 95 GLN A C 1
ATOM 769 O O . GLN A 1 95 ? -2.571 -20.312 15.232 1.00 98.12 95 GLN A O 1
ATOM 774 N N . GLY A 1 96 ? -3.388 -18.370 14.478 1.00 97.56 96 GLY A N 1
ATOM 775 C CA . GLY A 1 96 ? -3.086 -17.604 15.690 1.00 97.56 96 GLY A CA 1
ATOM 776 C C . GLY A 1 96 ? -1.615 -17.206 15.827 1.00 97.56 96 GLY A C 1
ATOM 777 O O . GLY A 1 96 ? -1.186 -16.813 16.914 1.00 97.56 96 GLY A O 1
ATOM 778 N N . VAL A 1 97 ? -0.828 -17.301 14.751 1.00 97.88 97 VAL A N 1
ATOM 779 C CA . VAL A 1 97 ? 0.553 -16.812 14.740 1.00 97.88 97 VAL A CA 1
ATOM 780 C C . VAL A 1 97 ? 0.536 -15.295 14.590 1.00 97.88 97 VAL A C 1
ATOM 782 O O . VAL A 1 97 ? -0.080 -14.753 13.677 1.00 97.88 97 VAL A O 1
ATOM 785 N N . SER A 1 98 ? 1.238 -14.601 15.487 1.00 95.94 98 SER A N 1
ATOM 786 C CA . SER A 1 98 ? 1.421 -13.153 15.383 1.00 95.94 98 SER A CA 1
ATOM 787 C C . SER A 1 98 ? 2.349 -12.832 14.210 1.00 95.94 98 SER A C 1
ATOM 789 O O . SER A 1 98 ? 3.550 -13.109 14.264 1.00 95.94 98 SER A O 1
ATOM 791 N N . CYS A 1 99 ? 1.790 -12.272 13.141 1.00 94.75 99 CYS A N 1
ATOM 792 C CA . CYS A 1 99 ? 2.517 -11.842 11.953 1.00 94.75 99 CYS A CA 1
ATOM 793 C C . CYS A 1 99 ? 1.859 -10.605 11.331 1.00 94.75 99 CYS A C 1
ATOM 795 O O . CYS A 1 99 ? 0.747 -10.219 11.693 1.00 94.75 99 CYS A O 1
ATOM 797 N N . SER A 1 100 ? 2.549 -9.985 10.375 1.00 92.88 100 SER A N 1
ATOM 798 C CA . SER A 1 100 ? 1.946 -8.957 9.528 1.00 92.88 100 SER A CA 1
ATOM 799 C C . SER A 1 100 ? 0.818 -9.560 8.692 1.00 92.88 100 SER A C 1
ATOM 801 O O . SER A 1 100 ? 0.930 -10.692 8.226 1.00 92.88 100 SER A O 1
ATOM 803 N N . VAL A 1 101 ? -0.252 -8.791 8.494 1.00 95.06 101 VAL A N 1
ATOM 804 C CA . VAL A 1 101 ? -1.431 -9.204 7.724 1.00 95.06 101 VAL A CA 1
ATOM 805 C C . VAL A 1 101 ? -1.610 -8.223 6.567 1.00 95.06 101 VAL A C 1
ATOM 807 O O . VAL A 1 101 ? -1.638 -7.014 6.817 1.00 95.06 101 VAL A O 1
ATOM 810 N N . PRO A 1 102 ? -1.706 -8.698 5.313 1.00 96.94 102 PRO A N 1
ATOM 811 C CA . PRO A 1 102 ? -1.875 -7.813 4.171 1.00 96.94 102 PRO A CA 1
ATOM 812 C C . PRO A 1 102 ? -3.253 -7.138 4.209 1.00 96.94 102 PRO A C 1
ATOM 814 O O . PRO A 1 102 ? -4.258 -7.739 4.593 1.00 96.94 102 PRO A O 1
ATOM 817 N N . VAL A 1 103 ? -3.301 -5.869 3.805 1.00 97.38 103 VAL A N 1
ATOM 818 C CA . VAL A 1 103 ? -4.527 -5.059 3.779 1.00 97.38 103 VAL A CA 1
ATOM 819 C C . VAL A 1 103 ? -5.100 -5.077 2.369 1.00 97.38 103 VAL A C 1
ATOM 821 O O . VAL A 1 103 ? -4.355 -4.981 1.398 1.00 97.38 103 VAL A O 1
ATOM 824 N N . LYS A 1 104 ? -6.424 -5.189 2.243 1.00 98.25 104 LYS A N 1
ATOM 825 C CA . LYS A 1 104 ? -7.088 -5.117 0.940 1.00 98.25 104 LYS A CA 1
ATOM 826 C C . LYS A 1 104 ? -7.127 -3.682 0.418 1.00 98.25 104 LYS A C 1
ATOM 828 O O . LYS A 1 104 ? -7.472 -2.743 1.141 1.00 98.25 104 LYS A O 1
ATOM 833 N N . ASN A 1 105 ? -6.803 -3.531 -0.857 1.00 98.31 105 ASN A N 1
ATOM 834 C CA . ASN A 1 105 ? -6.941 -2.293 -1.609 1.00 98.31 105 ASN A CA 1
ATOM 835 C C . ASN A 1 105 ? -8.426 -2.018 -1.947 1.00 98.31 105 ASN A C 1
ATOM 837 O O . ASN A 1 105 ? -9.315 -2.782 -1.559 1.00 98.31 105 ASN A O 1
ATOM 841 N N . LEU A 1 106 ? -8.716 -0.929 -2.663 1.00 98.31 106 LEU A N 1
ATOM 842 C CA . LEU A 1 106 ? -10.090 -0.553 -3.038 1.00 98.31 106 LEU A CA 1
ATOM 843 C C . LEU A 1 106 ? -10.804 -1.595 -3.912 1.00 98.31 106 LEU A C 1
ATOM 845 O O . LEU A 1 106 ? -12.026 -1.708 -3.853 1.00 98.31 106 LEU A O 1
ATOM 849 N N . GLU A 1 107 ? -10.053 -2.376 -4.683 1.00 97.88 107 GLU A N 1
ATOM 850 C CA . GLU A 1 107 ? -10.571 -3.442 -5.547 1.00 97.88 107 GLU A CA 1
ATOM 851 C C . GLU A 1 107 ? -10.756 -4.774 -4.802 1.00 97.88 107 GLU A C 1
ATOM 853 O O . GLU A 1 107 ? -11.246 -5.743 -5.376 1.00 97.88 107 GLU A O 1
ATOM 858 N N . GLY A 1 108 ? -10.381 -4.840 -3.520 1.00 97.81 108 GLY A N 1
ATOM 859 C CA . GLY A 1 108 ? -10.447 -6.058 -2.711 1.00 97.81 108 GLY A CA 1
ATOM 860 C C . GLY A 1 108 ? -9.229 -6.978 -2.850 1.00 97.81 108 GLY A C 1
ATOM 861 O O . GLY A 1 108 ? -9.222 -8.054 -2.247 1.00 97.81 108 GLY A O 1
ATOM 862 N N . ASN A 1 109 ? -8.198 -6.550 -3.584 1.00 97.88 109 ASN A N 1
ATOM 863 C CA . ASN A 1 109 ? -6.950 -7.283 -3.803 1.00 97.88 109 ASN A CA 1
ATOM 864 C C . ASN A 1 109 ? -5.904 -6.938 -2.726 1.00 97.88 109 ASN A C 1
ATOM 866 O O . ASN A 1 109 ? -5.911 -5.837 -2.179 1.00 97.88 109 ASN A O 1
ATOM 870 N N . TYR A 1 110 ? -4.972 -7.850 -2.433 1.00 97.94 110 TYR A N 1
ATOM 871 C CA . TYR A 1 110 ? -3.897 -7.628 -1.444 1.00 97.94 110 TYR A CA 1
ATOM 872 C C . TYR A 1 110 ? -2.657 -6.912 -2.002 1.00 97.94 110 TYR A C 1
ATOM 874 O O . TYR A 1 110 ? -1.739 -6.580 -1.256 1.00 97.94 110 TYR A O 1
ATOM 882 N N . TYR A 1 111 ? -2.610 -6.692 -3.312 1.00 97.31 111 TYR A N 1
ATOM 883 C CA . TYR A 1 111 ? -1.528 -6.003 -4.005 1.00 97.31 111 TYR A CA 1
ATOM 884 C C . TYR A 1 111 ? -2.071 -5.331 -5.275 1.00 97.31 111 TYR A C 1
ATOM 886 O O . TYR A 1 111 ? -3.188 -5.610 -5.713 1.00 97.31 111 TYR A O 1
ATOM 894 N N . SER A 1 112 ? -1.271 -4.453 -5.876 1.00 97.38 112 SER A N 1
ATOM 895 C CA . SER A 1 112 ? -1.434 -4.026 -7.267 1.00 97.38 112 SER A CA 1
ATOM 896 C C . SER A 1 112 ? -0.064 -3.942 -7.936 1.00 97.38 112 SER A C 1
ATOM 898 O O . SER A 1 112 ? 0.964 -3.843 -7.259 1.00 97.38 112 SER A O 1
ATOM 900 N N . LEU A 1 113 ? -0.049 -4.009 -9.267 1.00 96.44 113 LEU A N 1
ATOM 901 C CA . LEU A 1 113 ? 1.144 -3.763 -10.065 1.00 96.44 113 LEU A CA 1
ATOM 902 C C . LEU A 1 113 ? 1.036 -2.368 -10.681 1.00 96.44 113 LEU A C 1
ATOM 904 O O . LEU A 1 113 ? 0.168 -2.123 -11.514 1.00 96.44 113 LEU A O 1
ATOM 908 N N . GLU A 1 114 ? 1.930 -1.466 -10.283 1.00 94.62 114 GLU A N 1
ATOM 909 C CA . GLU A 1 114 ? 1.953 -0.081 -10.758 1.00 94.62 114 GLU A CA 1
ATOM 910 C C . GLU A 1 114 ? 3.217 0.205 -11.572 1.00 94.62 114 GLU A C 1
ATOM 912 O O . GLU A 1 114 ? 4.298 -0.317 -11.290 1.00 94.62 114 GLU A O 1
ATOM 917 N N . ILE A 1 115 ? 3.093 1.101 -12.549 1.00 91.12 115 ILE A N 1
ATOM 918 C CA . ILE A 1 115 ? 4.236 1.721 -13.222 1.00 91.12 115 ILE A CA 1
ATOM 919 C C . ILE A 1 115 ? 4.537 3.031 -12.491 1.00 91.12 115 ILE A C 1
ATOM 921 O O . ILE A 1 115 ? 3.657 3.874 -12.331 1.00 91.12 115 ILE A O 1
ATOM 925 N N . LEU A 1 116 ? 5.776 3.188 -12.024 1.00 86.69 116 LEU A N 1
ATOM 926 C CA . LEU A 1 116 ? 6.231 4.354 -11.268 1.00 86.69 116 LEU A CA 1
ATOM 927 C C . LEU A 1 116 ? 7.239 5.137 -12.116 1.00 86.69 116 LEU A C 1
ATOM 929 O O . LEU A 1 116 ? 8.187 4.541 -12.623 1.00 86.69 116 LEU A O 1
ATOM 933 N N . GLY A 1 117 ? 7.069 6.457 -12.238 1.00 70.12 117 GLY A N 1
ATOM 934 C CA . GLY A 1 117 ? 8.060 7.331 -12.886 1.00 70.12 117 GLY A CA 1
ATOM 935 C C . GLY A 1 117 ? 7.768 7.774 -14.324 1.00 70.12 117 GLY A C 1
ATOM 936 O O . GLY A 1 117 ? 8.648 8.359 -14.943 1.00 70.12 117 GLY A O 1
ATOM 937 N N . GLU A 1 118 ? 6.555 7.575 -14.839 1.00 55.12 118 GLU A N 1
ATOM 938 C CA . GLU A 1 118 ? 6.076 8.282 -16.033 1.00 55.12 118 GLU A CA 1
ATOM 939 C C . GLU A 1 118 ? 4.885 9.150 -15.628 1.00 55.12 118 GLU A C 1
ATOM 941 O O . GLU A 1 118 ? 3.828 8.647 -15.248 1.00 55.12 118 GLU A O 1
ATOM 946 N N . GLU A 1 119 ? 5.067 10.469 -15.647 1.00 47.19 119 GLU A N 1
ATOM 947 C CA . GLU A 1 119 ? 3.941 11.398 -15.667 1.00 47.19 119 GLU A CA 1
ATOM 948 C C . GLU A 1 119 ? 3.003 11.012 -16.817 1.00 47.19 119 GLU A C 1
ATOM 950 O O . GLU A 1 119 ? 3.467 10.840 -17.940 1.00 47.19 119 GLU A O 1
ATOM 955 N N . ASP A 1 120 ? 1.702 10.886 -16.541 1.00 45.12 120 ASP A N 1
ATOM 956 C CA . ASP A 1 120 ? 0.605 11.458 -17.337 1.00 45.12 120 ASP A CA 1
ATOM 957 C C . ASP A 1 120 ? 0.802 11.586 -18.876 1.00 45.12 120 ASP A C 1
ATOM 959 O O . ASP A 1 120 ? 0.375 12.566 -19.487 1.00 45.12 120 ASP A O 1
ATOM 963 N N . ALA A 1 121 ? 1.363 10.584 -19.564 1.00 36.25 121 ALA A N 1
ATOM 964 C CA . ALA A 1 121 ? 1.584 10.594 -21.019 1.00 36.25 121 ALA A CA 1
ATOM 965 C C . ALA A 1 121 ? 0.306 10.281 -21.830 1.00 36.25 121 ALA A C 1
ATOM 967 O O . ALA A 1 121 ? 0.348 9.721 -22.924 1.00 36.25 121 ALA A O 1
ATOM 968 N N . SER A 1 122 ? -0.861 10.634 -21.290 1.00 35.19 122 SER A N 1
ATOM 969 C CA . SER A 1 122 ? -2.155 10.560 -21.977 1.00 35.19 122 SER A CA 1
ATOM 970 C C . SER A 1 122 ? -3.047 11.752 -21.619 1.00 35.19 122 SER A C 1
ATOM 972 O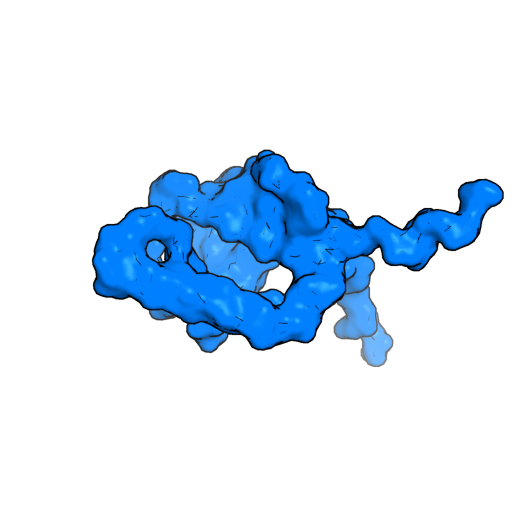 O . SER A 1 122 ? -4.215 11.625 -21.264 1.00 35.19 122 SER A O 1
ATOM 974 N N . LYS A 1 123 ? -2.503 12.959 -21.780 1.00 37.78 123 LYS A N 1
ATOM 975 C CA . LYS A 1 123 ? -3.292 14.146 -22.125 1.00 37.78 123 LYS A CA 1
ATOM 976 C C . LYS A 1 123 ? -2.619 14.826 -23.307 1.00 37.78 123 LYS A C 1
ATOM 978 O O . LYS A 1 123 ? -1.664 15.559 -23.098 1.00 37.78 123 LYS A O 1
ATOM 983 N N . ASN A 1 124 ? -3.064 14.482 -24.517 1.00 34.47 124 ASN A N 1
ATOM 984 C CA . ASN A 1 124 ? -3.109 15.296 -25.744 1.00 34.47 124 ASN A CA 1
ATOM 985 C C . ASN A 1 124 ? -3.326 14.353 -26.945 1.00 34.47 124 ASN A C 1
ATOM 987 O O . ASN A 1 124 ? -2.377 13.962 -27.625 1.00 34.47 124 ASN A O 1
ATOM 991 N N . VAL A 1 125 ? -4.588 13.970 -27.163 1.00 35.81 125 VAL A N 1
ATOM 992 C CA . VAL A 1 125 ? -5.130 13.791 -28.521 1.00 35.81 125 VAL A CA 1
ATOM 993 C C . VAL A 1 125 ? -5.769 15.117 -28.899 1.00 35.81 125 VAL A C 1
ATOM 995 O O . VAL A 1 125 ? -6.467 15.669 -28.016 1.00 35.81 125 VAL A O 1
#

Secondary structure (DSSP, 8-state):
--SSTTS---S----HHHHHHHHHHHH-EEEEEEEEEP-SSSEEEEEEEEEEE--TT-SS--TT-EEEEE--TTGGG-HHHHHHHHHHHHHHHHTT-----PPP-TTS-S------S--------